Protein AF-A0A0Q9XUA7-F1 (afdb_monomer_lite)

Structure (mmCIF, N/CA/C/O backbone):
data_AF-A0A0Q9XUA7-F1
#
_entry.id   AF-A0A0Q9XUA7-F1
#
loop_
_atom_site.group_PDB
_atom_site.id
_atom_site.type_symbol
_atom_site.label_atom_id
_atom_site.label_alt_id
_atom_site.label_comp_id
_atom_site.label_asym_id
_atom_site.label_entity_id
_atom_site.label_seq_id
_atom_site.pdbx_PDB_ins_code
_atom_site.Cartn_x
_atom_site.Cartn_y
_atom_site.Cartn_z
_atom_site.occupancy
_atom_site.B_iso_or_equiv
_atom_site.auth_seq_id
_atom_site.auth_comp_id
_atom_site.auth_asym_id
_atom_site.auth_atom_id
_atom_site.pdbx_PDB_model_num
ATOM 1 N N . MET A 1 1 ? 14.802 5.240 -36.226 1.00 55.69 1 MET A N 1
ATOM 2 C CA . MET A 1 1 ? 13.819 5.003 -35.146 1.00 55.69 1 MET A CA 1
ATOM 3 C C . MET A 1 1 ? 14.593 4.827 -33.853 1.00 55.69 1 MET A C 1
ATOM 5 O O . MET A 1 1 ? 15.319 3.852 -33.729 1.00 55.69 1 MET A O 1
ATOM 9 N N . CYS A 1 2 ? 14.542 5.798 -32.946 1.00 45.75 2 CYS A N 1
ATOM 10 C CA . CYS A 1 2 ? 15.254 5.697 -31.673 1.00 45.75 2 CYS A CA 1
ATOM 11 C C . CYS A 1 2 ? 14.423 4.832 -30.712 1.00 45.75 2 CYS A C 1
ATOM 13 O O . CYS A 1 2 ? 13.274 5.196 -30.452 1.00 45.75 2 CYS A O 1
ATOM 15 N N . PRO A 1 3 ? 14.945 3.715 -30.176 1.00 63.91 3 PRO A N 1
ATOM 16 C CA . PRO A 1 3 ? 14.255 2.993 -29.121 1.00 63.91 3 PRO A CA 1
ATOM 17 C C . PRO A 1 3 ? 14.332 3.850 -27.854 1.00 63.91 3 PRO A C 1
ATOM 19 O O . PRO A 1 3 ? 15.409 4.068 -27.297 1.00 63.91 3 PRO A O 1
ATOM 22 N N . MET A 1 4 ? 13.195 4.385 -27.409 1.00 59.94 4 MET A N 1
ATOM 23 C CA . MET A 1 4 ? 13.087 5.033 -26.102 1.00 59.94 4 MET A CA 1
ATOM 24 C C . MET A 1 4 ? 13.274 3.970 -25.027 1.00 59.94 4 MET A C 1
ATOM 26 O O . MET A 1 4 ? 12.329 3.314 -24.596 1.00 59.94 4 MET A O 1
ATOM 30 N N . SER A 1 5 ? 14.527 3.784 -24.618 1.00 60.81 5 SER A N 1
ATOM 31 C CA . SER A 1 5 ? 14.886 2.992 -23.453 1.00 60.81 5 SER A CA 1
ATOM 32 C C . SER A 1 5 ? 14.282 3.681 -22.229 1.00 60.81 5 SER A C 1
ATOM 34 O O . SER A 1 5 ? 14.789 4.697 -21.744 1.00 60.81 5 SER A O 1
ATOM 36 N N . LYS A 1 6 ? 13.126 3.177 -21.790 1.00 58.97 6 LYS A N 1
ATOM 37 C CA . LYS A 1 6 ? 12.425 3.623 -20.588 1.00 58.97 6 LYS A CA 1
ATOM 38 C C . LYS A 1 6 ? 13.302 3.230 -19.401 1.00 58.97 6 LYS A C 1
ATOM 40 O O . LYS A 1 6 ? 13.330 2.082 -18.968 1.00 58.97 6 LYS A O 1
ATOM 45 N N . LYS A 1 7 ? 14.124 4.176 -18.944 1.00 53.66 7 LYS A N 1
ATOM 46 C CA . LYS A 1 7 ? 14.940 4.012 -17.743 1.00 53.66 7 LYS A CA 1
ATOM 47 C C . LYS A 1 7 ? 14.008 4.108 -16.546 1.00 53.66 7 LYS A C 1
ATOM 49 O O . LYS A 1 7 ? 13.695 5.198 -16.071 1.00 53.66 7 LYS A O 1
ATOM 54 N N . ASN A 1 8 ? 13.555 2.951 -16.085 1.00 55.25 8 ASN A N 1
ATOM 55 C CA . ASN A 1 8 ? 12.778 2.808 -14.865 1.00 55.25 8 ASN A CA 1
ATOM 56 C C . ASN A 1 8 ? 13.722 3.066 -13.683 1.00 55.25 8 ASN A C 1
ATOM 58 O O . ASN A 1 8 ? 14.228 2.132 -13.062 1.00 55.25 8 ASN A O 1
ATOM 62 N N . ASN A 1 9 ? 13.986 4.337 -13.374 1.00 47.59 9 ASN A N 1
ATOM 63 C CA . ASN A 1 9 ? 14.585 4.746 -12.104 1.00 47.59 9 ASN A CA 1
ATOM 64 C C . ASN A 1 9 ? 13.521 4.586 -11.009 1.00 47.59 9 ASN A C 1
ATOM 66 O O . ASN A 1 9 ? 13.048 5.557 -10.427 1.00 47.59 9 ASN A O 1
ATOM 70 N N . GLY A 1 10 ? 13.059 3.350 -10.805 1.00 54.50 10 GLY A N 1
ATOM 71 C CA . GLY A 1 10 ? 12.094 3.038 -9.767 1.00 54.50 10 GLY A CA 1
ATOM 72 C C . GLY A 1 10 ? 12.708 3.414 -8.430 1.00 54.50 10 GLY A C 1
ATOM 73 O O . GLY A 1 10 ? 13.831 2.991 -8.146 1.00 54.50 10 GLY A O 1
ATOM 74 N N . LYS A 1 11 ? 11.988 4.208 -7.626 1.00 57.62 11 LYS A N 1
ATOM 75 C CA . LYS A 1 11 ? 12.292 4.409 -6.204 1.00 57.62 11 LYS A CA 1
ATOM 76 C C . LYS A 1 11 ? 12.569 3.031 -5.607 1.00 57.62 11 LYS A C 1
ATOM 78 O O . LYS A 1 11 ? 11.662 2.215 -5.439 1.00 57.62 11 LYS A O 1
ATOM 83 N N . ARG A 1 12 ? 13.846 2.723 -5.370 1.00 65.56 12 ARG A N 1
ATOM 84 C CA . ARG A 1 12 ? 14.242 1.465 -4.748 1.00 65.56 12 ARG A CA 1
ATOM 85 C C . ARG A 1 12 ? 13.937 1.606 -3.269 1.00 65.56 12 ARG A C 1
ATOM 87 O O . ARG A 1 12 ? 14.780 2.035 -2.497 1.00 65.56 12 ARG A O 1
ATOM 94 N N . TYR A 1 13 ? 12.704 1.279 -2.894 1.00 70.81 13 TYR A N 1
ATOM 95 C CA . TYR A 1 13 ? 12.361 1.075 -1.494 1.00 70.81 13 TYR A CA 1
ATOM 96 C C . TYR A 1 13 ? 13.227 -0.059 -0.965 1.00 70.81 13 TYR A C 1
ATOM 98 O O . TYR A 1 13 ? 13.283 -1.117 -1.607 1.00 70.81 13 TYR A O 1
ATOM 106 N N . ASN A 1 14 ? 13.902 0.178 0.156 1.00 82.00 14 ASN A N 1
ATOM 107 C CA . ASN A 1 14 ? 14.722 -0.840 0.791 1.00 82.00 14 ASN A CA 1
ATOM 108 C C . ASN A 1 14 ? 13.833 -2.001 1.262 1.00 82.00 14 ASN A C 1
ATOM 110 O O . ASN A 1 14 ? 12.670 -1.773 1.598 1.00 82.00 14 ASN A O 1
ATOM 114 N N . ASP A 1 15 ? 14.344 -3.232 1.254 1.00 82.75 15 ASP A N 1
ATOM 115 C CA . ASP A 1 15 ? 13.541 -4.411 1.622 1.00 82.75 15 ASP A CA 1
ATOM 116 C C . ASP A 1 15 ? 12.986 -4.285 3.049 1.00 82.75 15 ASP A C 1
ATOM 118 O O . ASP A 1 15 ? 11.809 -4.555 3.278 1.00 82.75 15 ASP A O 1
ATOM 122 N N . ASP A 1 16 ? 13.791 -3.734 3.962 1.00 86.38 16 ASP A N 1
ATOM 123 C CA . ASP A 1 16 ? 13.410 -3.436 5.347 1.00 86.38 16 ASP A CA 1
ATOM 124 C C . ASP A 1 16 ? 12.194 -2.507 5.434 1.00 86.38 16 ASP A C 1
ATOM 126 O O . ASP A 1 16 ? 11.274 -2.743 6.212 1.00 86.38 16 ASP A O 1
ATOM 130 N N . PHE A 1 17 ? 12.146 -1.478 4.584 1.00 86.19 17 PHE A N 1
ATOM 131 C CA . PHE A 1 17 ? 11.023 -0.544 4.548 1.00 86.19 17 PHE A CA 1
ATOM 132 C C . PHE A 1 17 ? 9.750 -1.225 4.042 1.00 86.19 17 PHE A C 1
ATOM 134 O O . PHE A 1 17 ? 8.669 -1.024 4.585 1.00 86.19 17 PHE A O 1
ATOM 141 N N . ARG A 1 18 ? 9.866 -2.080 3.021 1.00 86.31 18 ARG A N 1
ATOM 142 C CA . ARG A 1 18 ? 8.710 -2.822 2.500 1.00 86.31 18 ARG A CA 1
ATOM 143 C C . ARG A 1 18 ? 8.177 -3.806 3.536 1.00 86.31 18 ARG A C 1
ATOM 145 O O . ARG A 1 18 ? 6.965 -3.913 3.687 1.00 86.31 18 ARG A O 1
ATOM 152 N N . LYS A 1 19 ? 9.072 -4.482 4.263 1.00 88.50 19 LYS A N 1
ATOM 153 C CA . LYS A 1 19 ? 8.712 -5.370 5.373 1.00 88.50 19 LYS A CA 1
ATOM 154 C C . LYS A 1 19 ? 8.011 -4.620 6.493 1.00 88.50 19 LYS A C 1
ATOM 156 O O . LYS A 1 19 ? 6.979 -5.097 6.933 1.00 88.50 19 LYS A O 1
ATOM 161 N N . MET A 1 20 ? 8.508 -3.446 6.888 1.00 91.88 20 MET A N 1
ATOM 162 C CA . MET A 1 20 ? 7.848 -2.598 7.888 1.00 91.88 20 MET A CA 1
ATOM 163 C C . MET A 1 20 ? 6.394 -2.297 7.498 1.00 91.88 20 MET A C 1
ATOM 165 O O . MET A 1 20 ? 5.493 -2.456 8.311 1.00 91.88 20 MET A O 1
ATOM 169 N N . ILE A 1 21 ? 6.146 -1.912 6.244 1.00 90.75 21 ILE A N 1
ATOM 170 C CA . ILE A 1 21 ? 4.791 -1.600 5.765 1.00 90.75 21 ILE A CA 1
ATOM 171 C C . ILE A 1 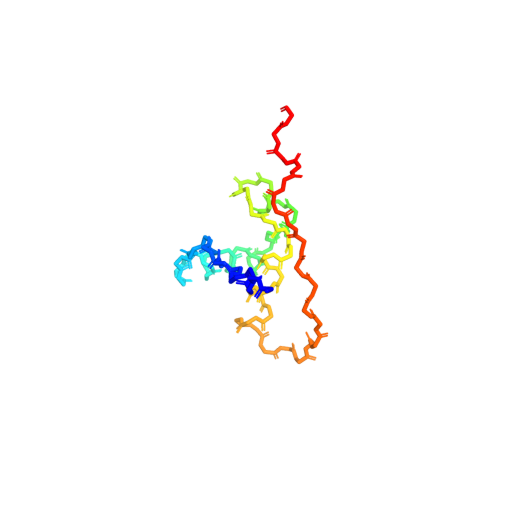21 ? 3.888 -2.843 5.760 1.00 90.75 21 ILE A C 1
ATOM 173 O O . ILE A 1 21 ? 2.717 -2.759 6.124 1.00 90.75 21 ILE A O 1
ATOM 177 N N . VAL A 1 22 ? 4.424 -4.005 5.378 1.00 89.00 22 VAL A N 1
ATOM 178 C CA . VAL A 1 22 ? 3.685 -5.276 5.433 1.00 89.00 22 VAL A CA 1
ATOM 179 C C . VAL A 1 22 ? 3.396 -5.691 6.879 1.00 89.00 22 VAL A C 1
ATOM 181 O O . VAL A 1 22 ? 2.285 -6.119 7.172 1.00 89.00 22 VAL A O 1
ATOM 184 N N . ASP A 1 23 ? 4.345 -5.514 7.794 1.00 91.56 23 ASP A N 1
ATOM 185 C CA . ASP A 1 23 ? 4.190 -5.816 9.221 1.00 91.56 23 ASP A CA 1
ATOM 186 C C . ASP A 1 23 ? 3.113 -4.941 9.883 1.00 91.56 23 ASP A C 1
ATOM 188 O O . ASP A 1 23 ? 2.242 -5.446 10.594 1.00 91.56 23 ASP A O 1
ATOM 192 N N . LEU A 1 24 ? 3.082 -3.646 9.553 1.00 91.12 24 LEU A N 1
ATOM 193 C CA . LEU A 1 24 ? 2.010 -2.741 9.974 1.00 91.12 24 LEU A CA 1
ATOM 194 C C . LEU A 1 24 ? 0.646 -3.198 9.446 1.00 91.12 24 LEU A C 1
ATOM 196 O O . LEU A 1 24 ? -0.333 -3.221 10.191 1.00 91.12 24 LEU A O 1
ATOM 200 N N . TYR A 1 25 ? 0.579 -3.624 8.181 1.00 90.00 25 TYR A N 1
ATOM 201 C CA . TYR A 1 25 ? -0.648 -4.188 7.620 1.00 90.00 25 TYR A CA 1
ATOM 202 C C . TYR A 1 25 ? -1.109 -5.438 8.390 1.00 90.00 25 TYR A C 1
ATOM 204 O O . TYR A 1 25 ? -2.282 -5.550 8.745 1.00 90.00 25 TYR A O 1
ATOM 212 N N . HIS A 1 26 ? -0.188 -6.345 8.732 1.00 87.50 26 HIS A N 1
ATOM 213 C CA . HIS A 1 26 ? -0.487 -7.513 9.570 1.00 87.50 26 HIS A CA 1
ATOM 214 C C . HIS A 1 26 ? -0.884 -7.146 11.009 1.00 87.50 26 HIS A C 1
ATOM 216 O O . HIS A 1 26 ? -1.655 -7.879 11.627 1.00 87.50 26 HIS A O 1
ATOM 222 N N . SER A 1 27 ? -0.414 -6.007 11.521 1.00 91.06 27 SER A N 1
ATOM 223 C CA . SER A 1 27 ? -0.776 -5.468 12.839 1.00 91.06 27 SER A CA 1
ATOM 224 C C . SER A 1 27 ? -2.187 -4.864 12.888 1.00 91.06 27 SER A C 1
ATOM 226 O O . SER A 1 27 ? -2.676 -4.540 13.969 1.00 91.06 27 SER A O 1
ATOM 228 N N . GLY A 1 28 ? -2.860 -4.728 11.739 1.00 88.06 28 GLY A N 1
ATOM 229 C CA . GLY A 1 28 ? -4.217 -4.188 11.623 1.00 88.06 28 GLY A CA 1
ATOM 230 C C . GLY A 1 28 ? -4.298 -2.810 10.962 1.00 88.06 28 GLY A C 1
ATOM 231 O O . GLY A 1 28 ? -5.397 -2.263 10.843 1.00 88.06 28 GLY A O 1
ATOM 232 N N . SER A 1 29 ? -3.178 -2.245 10.501 1.00 89.25 29 SER A N 1
ATOM 233 C CA . SER A 1 29 ? -3.196 -1.003 9.725 1.00 89.25 29 SER A CA 1
ATOM 234 C C . SER A 1 29 ? -3.799 -1.236 8.340 1.00 89.25 29 SER A C 1
ATOM 236 O O . SER A 1 29 ? -3.486 -2.196 7.638 1.00 89.25 29 SER A O 1
ATOM 238 N N . SER A 1 30 ? -4.665 -0.321 7.911 1.00 88.69 30 SER A N 1
ATOM 239 C CA . SER A 1 30 ? -5.269 -0.386 6.579 1.00 88.69 30 SER A CA 1
ATOM 240 C C . SER A 1 30 ? -4.316 0.153 5.515 1.00 88.69 30 SER A C 1
ATOM 242 O O . SER A 1 30 ? -3.604 1.127 5.743 1.00 88.69 30 SER A O 1
ATOM 244 N N . VAL A 1 31 ? -4.364 -0.411 4.305 1.00 86.81 31 VAL A N 1
ATOM 245 C CA . VAL A 1 31 ? -3.531 0.040 3.173 1.00 86.81 31 VAL A CA 1
ATOM 246 C C . VAL A 1 31 ? -3.710 1.535 2.880 1.00 86.81 31 VAL A C 1
ATOM 248 O O . VAL A 1 31 ? -2.733 2.215 2.591 1.00 86.81 31 VAL A O 1
ATOM 251 N N . LYS A 1 32 ? -4.930 2.064 3.033 1.00 86.94 32 LYS A N 1
ATOM 252 C CA . LYS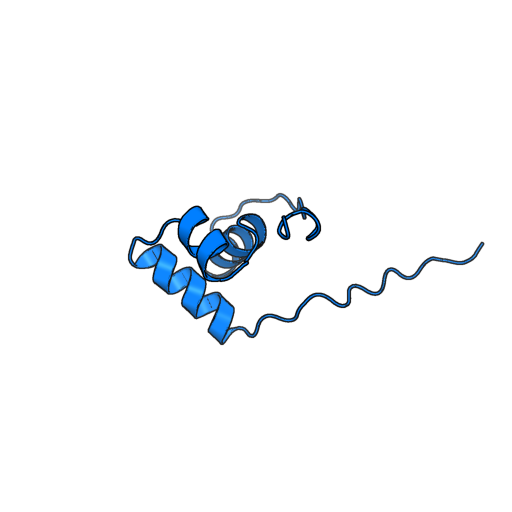 A 1 32 ? -5.241 3.495 2.872 1.00 86.94 32 LYS A CA 1
ATOM 253 C C . LYS A 1 32 ? -4.506 4.386 3.873 1.00 86.94 32 LYS A C 1
ATOM 255 O O . LYS A 1 32 ? -4.043 5.461 3.513 1.00 86.94 32 LYS A O 1
ATOM 260 N N . ASP A 1 33 ? -4.415 3.926 5.116 1.00 88.81 33 ASP A N 1
ATOM 261 C CA . ASP A 1 33 ? -3.769 4.646 6.212 1.00 88.81 33 ASP A CA 1
ATOM 262 C C . ASP A 1 33 ? -2.254 4.682 5.988 1.00 88.81 33 ASP A C 1
ATOM 264 O O . ASP A 1 33 ? -1.653 5.747 5.907 1.00 88.81 33 ASP A O 1
ATOM 268 N N . LEU A 1 34 ? -1.670 3.519 5.680 1.00 88.56 34 LEU A N 1
ATOM 269 C CA . LEU A 1 34 ? -0.260 3.388 5.309 1.00 88.56 34 LEU A CA 1
ATOM 270 C C . LEU A 1 34 ? 0.091 4.188 4.047 1.00 88.56 34 LEU A C 1
ATOM 272 O O . LEU A 1 34 ? 1.178 4.753 3.933 1.00 88.56 34 LEU A O 1
ATOM 276 N N . SER A 1 35 ? -0.833 4.244 3.091 1.00 86.31 35 SER A N 1
ATOM 277 C CA . SER A 1 35 ? -0.673 5.017 1.866 1.00 86.31 35 SER A CA 1
ATOM 278 C C . SER A 1 35 ? -0.628 6.518 2.144 1.00 86.31 35 SER A C 1
ATOM 280 O O . SER A 1 35 ? 0.267 7.200 1.642 1.00 86.31 35 SER A O 1
ATOM 282 N N . SER A 1 36 ? -1.543 7.010 2.981 1.00 84.56 36 SER A N 1
ATOM 283 C CA . SER A 1 36 ? -1.637 8.421 3.359 1.00 84.56 36 SER A CA 1
ATOM 284 C C . SER A 1 36 ? -0.503 8.869 4.288 1.00 84.56 36 SER A C 1
ATOM 286 O O . SER A 1 36 ? 0.046 9.946 4.083 1.00 84.56 36 SER A O 1
ATOM 288 N N . GLU A 1 37 ? -0.136 8.060 5.285 1.00 87.56 37 GLU A N 1
ATOM 289 C CA . GLU A 1 37 ? 0.893 8.376 6.291 1.00 87.56 37 GLU A CA 1
ATOM 290 C C . GLU A 1 37 ? 2.300 8.379 5.674 1.00 87.56 37 GLU A C 1
ATOM 292 O O . GLU A 1 37 ? 3.089 9.303 5.868 1.00 87.56 37 GLU A O 1
ATOM 297 N N . TYR A 1 38 ? 2.617 7.354 4.876 1.00 85.88 38 TYR A N 1
ATOM 298 C CA . TYR A 1 38 ? 3.960 7.168 4.321 1.00 85.88 38 TYR A CA 1
ATOM 299 C C . TYR A 1 38 ? 4.099 7.664 2.873 1.00 85.88 38 TYR A C 1
ATOM 301 O O . TYR A 1 38 ? 5.179 7.553 2.283 1.00 85.88 38 TYR A O 1
ATOM 309 N N . GLY A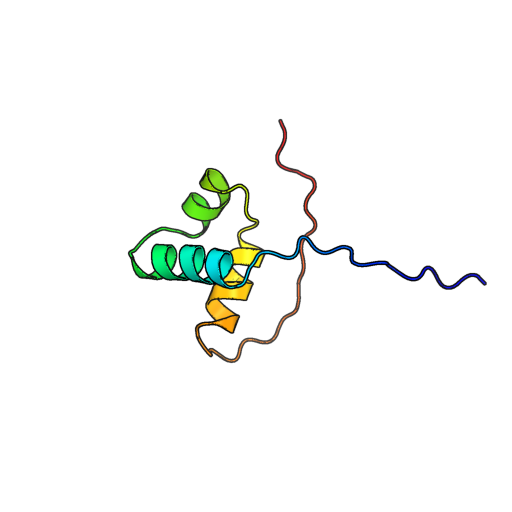 1 39 ? 3.025 8.186 2.270 1.00 82.81 39 GLY A N 1
ATOM 310 C CA . GLY A 1 39 ? 3.014 8.649 0.877 1.00 82.81 39 GLY A CA 1
ATOM 311 C C . GLY A 1 39 ? 3.306 7.529 -0.127 1.00 82.81 39 GLY A C 1
ATOM 312 O O . GLY A 1 39 ? 3.972 7.738 -1.147 1.00 82.81 39 GLY A O 1
ATOM 313 N N . ILE A 1 40 ? 2.881 6.307 0.188 1.00 82.06 40 ILE A N 1
ATOM 314 C CA . ILE A 1 40 ? 3.120 5.116 -0.630 1.00 82.06 40 ILE A CA 1
ATOM 315 C C . ILE A 1 40 ? 1.853 4.835 -1.419 1.00 82.06 40 ILE A C 1
ATOM 317 O O . ILE A 1 40 ? 0.766 4.874 -0.868 1.00 82.06 40 ILE A O 1
ATOM 321 N N . SER A 1 41 ? 1.955 4.507 -2.704 1.00 83.38 41 SER A N 1
ATOM 322 C CA . SER A 1 41 ? 0.760 4.103 -3.448 1.00 83.38 41 SER A CA 1
ATOM 323 C C . SER A 1 41 ? 0.205 2.795 -2.883 1.00 83.38 41 SER A C 1
ATOM 325 O O . SER A 1 41 ? 0.962 1.838 -2.700 1.00 83.38 41 SER A O 1
ATOM 327 N N . GLU A 1 42 ? -1.111 2.725 -2.678 1.00 84.50 42 GLU A N 1
ATOM 328 C CA . GLU A 1 42 ? -1.806 1.507 -2.247 1.00 84.50 42 GLU A CA 1
ATOM 329 C C . GLU A 1 42 ? -1.380 0.294 -3.087 1.00 84.50 42 GLU A C 1
ATOM 331 O O . GLU A 1 42 ? -1.100 -0.776 -2.555 1.00 84.50 42 GLU A O 1
ATOM 336 N N . VAL A 1 43 ? -1.202 0.485 -4.397 1.00 83.25 43 VAL A N 1
ATOM 337 C CA . VAL A 1 43 ? -0.748 -0.560 -5.326 1.00 83.25 43 VAL A CA 1
ATOM 338 C C . VAL A 1 43 ? 0.648 -1.085 -4.981 1.00 83.25 43 VAL A C 1
ATOM 340 O O . VAL A 1 43 ? 0.888 -2.288 -5.062 1.00 83.25 43 VAL A O 1
ATOM 343 N N . SER A 1 44 ? 1.566 -0.217 -4.547 1.00 83.88 44 SER A N 1
ATOM 344 C CA .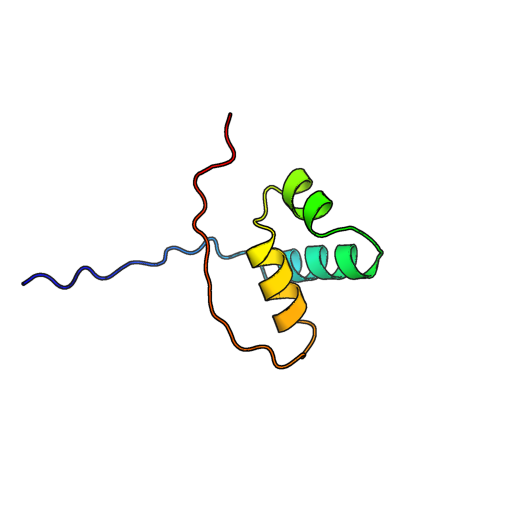 SER A 1 44 ? 2.895 -0.645 -4.084 1.00 83.88 44 SER A CA 1
ATOM 345 C C . SER A 1 44 ? 2.803 -1.461 -2.796 1.00 83.88 44 SER A C 1
ATOM 347 O O . SER A 1 44 ? 3.480 -2.479 -2.677 1.00 83.88 44 SER A O 1
ATOM 349 N N . ILE A 1 45 ? 1.931 -1.053 -1.871 1.00 87.19 45 ILE A N 1
ATOM 350 C CA . ILE A 1 45 ? 1.687 -1.767 -0.614 1.00 87.19 45 ILE A CA 1
ATOM 351 C C . ILE A 1 45 ? 1.115 -3.157 -0.905 1.00 87.19 45 ILE A C 1
ATOM 353 O O . ILE A 1 45 ? 1.677 -4.150 -0.450 1.00 87.19 45 ILE A O 1
ATOM 357 N N . TYR A 1 46 ? 0.076 -3.258 -1.741 1.00 86.25 46 TYR A N 1
ATOM 358 C CA . TYR A 1 46 ? -0.482 -4.544 -2.171 1.00 86.25 46 TYR A CA 1
ATOM 359 C C . TYR A 1 46 ? 0.550 -5.416 -2.893 1.00 86.25 46 TYR A C 1
ATOM 361 O O . TYR A 1 46 ? 0.607 -6.621 -2.653 1.00 86.25 46 TYR A O 1
ATOM 369 N N . ALA A 1 47 ? 1.399 -4.830 -3.744 1.00 84.50 47 ALA A N 1
ATOM 370 C CA . ALA A 1 47 ? 2.474 -5.560 -4.408 1.00 84.50 47 ALA A CA 1
ATOM 371 C C . ALA A 1 47 ? 3.489 -6.129 -3.405 1.00 84.50 47 ALA A C 1
ATOM 373 O O . ALA A 1 47 ? 3.998 -7.229 -3.611 1.00 84.50 47 ALA A O 1
ATOM 374 N N . TRP A 1 48 ? 3.785 -5.415 -2.315 1.00 87.50 48 TRP A N 1
ATOM 375 C CA . TRP A 1 48 ? 4.649 -5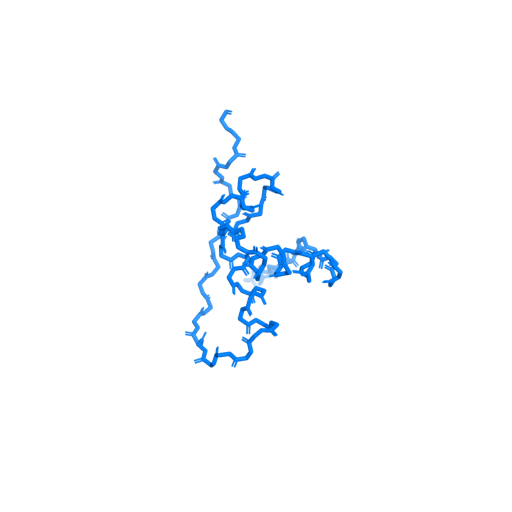.928 -1.253 1.00 87.50 48 TRP A CA 1
ATOM 376 C C . TRP A 1 48 ? 3.941 -6.997 -0.433 1.00 87.50 48 TRP A C 1
ATOM 378 O O . TRP A 1 48 ? 4.507 -8.072 -0.286 1.00 87.50 48 TRP A O 1
ATOM 388 N N . ILE A 1 49 ? 2.695 -6.779 -0.007 1.00 86.00 49 ILE A N 1
ATOM 389 C CA . ILE A 1 49 ? 1.908 -7.793 0.710 1.00 86.00 49 ILE A CA 1
ATOM 390 C C . ILE A 1 49 ? 1.869 -9.096 -0.097 1.00 86.00 49 ILE A C 1
ATOM 392 O O . ILE A 1 49 ? 2.208 -10.134 0.446 1.00 86.00 49 ILE A O 1
ATOM 396 N N . LYS A 1 50 ? 1.589 -9.051 -1.407 1.00 81.06 50 LYS A N 1
ATOM 397 C CA . LYS A 1 50 ? 1.623 -10.232 -2.296 1.00 81.06 50 LYS A CA 1
ATOM 398 C C . LYS A 1 50 ? 3.019 -10.846 -2.476 1.00 81.06 50 LYS A C 1
ATOM 400 O O . LYS A 1 50 ? 3.154 -12.036 -2.734 1.00 81.06 50 LYS A O 1
ATOM 405 N N . LYS A 1 51 ? 4.081 -10.040 -2.412 1.00 81.12 51 LYS A N 1
ATOM 406 C CA . LYS A 1 51 ? 5.465 -10.523 -2.553 1.00 81.12 51 LYS A CA 1
ATOM 407 C C . LYS A 1 51 ? 5.969 -11.193 -1.272 1.00 81.12 51 LYS A C 1
ATOM 409 O O . LYS A 1 51 ? 6.750 -12.134 -1.354 1.00 81.12 51 LYS A O 1
ATOM 414 N N . PHE A 1 52 ? 5.549 -10.690 -0.113 1.00 80.56 52 PHE A N 1
ATOM 415 C CA . PHE A 1 52 ? 5.900 -11.210 1.210 1.00 80.56 52 PHE A CA 1
ATOM 416 C C . PHE A 1 52 ? 4.893 -12.253 1.724 1.00 80.56 52 PHE A C 1
ATOM 418 O O . PHE A 1 52 ? 5.239 -13.050 2.591 1.00 80.56 52 PHE A O 1
ATOM 425 N N . SER A 1 53 ? 3.689 -12.298 1.153 1.00 73.19 53 SER A N 1
ATOM 426 C CA . SER A 1 53 ? 2.649 -13.296 1.394 1.00 73.19 53 SER A CA 1
ATOM 427 C C . SER A 1 53 ? 2.321 -13.993 0.067 1.00 73.19 53 SER A C 1
ATOM 429 O O . SER A 1 53 ? 1.671 -13.389 -0.787 1.00 73.19 53 SER A O 1
ATOM 431 N N . PRO A 1 54 ? 2.803 -15.229 -0.158 1.00 59.38 54 PRO A N 1
ATOM 432 C CA . PRO A 1 54 ? 2.646 -15.930 -1.426 1.00 59.38 54 PRO A CA 1
ATOM 433 C C . PRO A 1 54 ? 1.178 -16.316 -1.643 1.00 59.38 54 PRO A C 1
ATOM 435 O O . PRO A 1 54 ? 0.727 -17.376 -1.220 1.00 59.38 54 PRO A O 1
ATOM 438 N N . ILE A 1 55 ? 0.428 -15.441 -2.306 1.00 53.62 55 ILE A N 1
ATOM 439 C CA . ILE A 1 55 ? -0.904 -15.732 -2.833 1.00 53.62 55 ILE A CA 1
ATOM 440 C C . ILE A 1 55 ? -0.817 -15.441 -4.331 1.00 53.62 55 ILE A C 1
ATOM 442 O O . ILE A 1 55 ? -0.627 -14.292 -4.734 1.00 53.62 55 ILE A O 1
ATOM 446 N N . GLU A 1 56 ? -0.849 -16.500 -5.140 1.00 47.78 56 GLU A N 1
ATOM 447 C CA . GLU A 1 56 ? -0.695 -16.484 -6.599 1.00 47.78 56 GLU A CA 1
ATOM 448 C C . GLU A 1 56 ? -1.754 -15.599 -7.266 1.00 47.78 56 GLU A C 1
ATOM 450 O O . GLU A 1 56 ? -2.841 -16.053 -7.604 1.00 47.78 56 GLU A O 1
ATOM 455 N N . LEU A 1 57 ? -1.475 -14.307 -7.428 1.00 49.03 57 LEU A N 1
ATOM 456 C CA . LEU A 1 57 ? -2.385 -13.381 -8.098 1.00 49.03 57 LEU A CA 1
ATOM 457 C C . LEU A 1 57 ? -1.594 -12.497 -9.057 1.00 49.03 57 LEU A C 1
ATOM 459 O O . LEU A 1 57 ? -1.199 -11.372 -8.725 1.00 49.03 57 LEU A O 1
ATOM 463 N N . GLU A 1 58 ? -1.374 -13.097 -10.230 1.00 46.16 58 GLU A N 1
ATOM 464 C CA . GLU A 1 58 ? -1.286 -12.482 -11.556 1.00 46.16 58 GLU A CA 1
ATOM 465 C C . GLU A 1 58 ? -2.115 -11.189 -11.607 1.00 46.16 58 GLU A C 1
ATOM 467 O O . GLU A 1 58 ? -3.321 -11.215 -11.401 1.00 46.16 58 GLU A O 1
ATOM 472 N N . ASP A 1 59 ? -1.452 -10.040 -11.732 1.00 44.72 59 ASP A N 1
ATOM 473 C CA . ASP A 1 59 ? -1.792 -8.998 -12.710 1.00 44.72 59 ASP A CA 1
ATOM 474 C C . ASP A 1 59 ? -0.979 -7.728 -12.413 1.00 44.72 59 ASP A C 1
ATOM 476 O O . ASP A 1 59 ? -1.030 -7.135 -11.329 1.00 44.72 59 ASP A O 1
ATOM 480 N N . GLY A 1 60 ? -0.150 -7.362 -13.387 1.00 56.31 60 GLY A N 1
ATOM 481 C CA . GLY A 1 60 ? 0.863 -6.318 -13.308 1.00 56.31 60 GLY A CA 1
ATOM 482 C C . GLY A 1 60 ? 0.351 -4.935 -13.698 1.00 56.31 60 GLY A C 1
ATOM 483 O O . GLY A 1 60 ? 0.909 -4.319 -14.604 1.00 56.31 60 GLY A O 1
ATOM 484 N N . SER A 1 61 ? -0.648 -4.404 -12.999 1.00 43.94 61 SER A N 1
ATOM 485 C CA . SER A 1 61 ? -1.155 -3.054 -13.274 1.00 43.94 61 SER A CA 1
ATOM 486 C C . SER A 1 61 ? -0.487 -2.003 -12.374 1.00 43.94 61 SER A C 1
ATOM 488 O O . SER A 1 61 ? -0.878 -1.769 -11.234 1.00 43.94 61 SER A O 1
ATOM 490 N N . SER A 1 62 ? 0.578 -1.378 -12.894 1.00 41.75 62 SER A N 1
ATOM 491 C CA . SER A 1 62 ? 1.279 -0.243 -12.271 1.00 41.75 62 SER A CA 1
ATOM 492 C C . SER A 1 62 ? 0.551 1.072 -12.560 1.00 41.75 62 SER A C 1
ATOM 494 O O . SER A 1 62 ? 0.521 1.511 -13.707 1.00 41.75 62 SER A O 1
ATOM 496 N N . VAL A 1 63 ? 0.027 1.736 -11.527 1.00 47.91 63 VAL A N 1
ATOM 497 C CA . VAL A 1 63 ? -0.425 3.137 -11.605 1.00 47.91 63 VAL A CA 1
ATOM 498 C C . VAL A 1 63 ? 0.700 4.080 -11.174 1.00 47.91 63 VAL A C 1
ATOM 500 O O . VAL A 1 63 ? 1.432 3.822 -10.217 1.00 47.91 63 VAL A O 1
ATOM 503 N N . THR A 1 64 ? 0.887 5.134 -11.962 1.00 44.62 64 THR A N 1
ATOM 504 C CA . THR A 1 64 ? 1.998 6.091 -11.912 1.00 44.62 64 THR A CA 1
ATOM 505 C C . THR A 1 64 ? 1.853 7.123 -10.784 1.00 44.62 64 THR A C 1
ATOM 507 O O . THR A 1 64 ? 0.732 7.509 -10.465 1.00 44.62 64 THR A O 1
ATOM 510 N N . PRO A 1 65 ? 2.965 7.616 -10.204 1.00 49.81 65 PRO A N 1
ATOM 511 C CA . PRO A 1 65 ? 2.954 8.578 -9.106 1.00 49.81 65 PRO A CA 1
ATOM 512 C C . PRO A 1 65 ? 2.915 10.022 -9.635 1.00 49.81 65 PRO A C 1
ATOM 514 O O . PRO A 1 65 ? 3.961 10.646 -9.776 1.00 49.81 65 PRO A O 1
ATOM 517 N N . ASP A 1 66 ? 1.729 10.538 -9.940 1.00 44.34 66 ASP A N 1
ATOM 518 C CA . ASP A 1 66 ? 1.492 11.973 -10.163 1.00 44.34 66 ASP A CA 1
ATOM 519 C C . ASP A 1 66 ? 0.017 12.270 -9.855 1.00 44.34 66 ASP A C 1
ATOM 521 O O . ASP A 1 66 ? -0.820 12.215 -10.743 1.00 44.34 66 ASP A O 1
ATOM 525 N N . ASP A 1 67 ? -0.321 12.443 -8.572 1.00 47.38 67 ASP A N 1
ATOM 526 C CA . ASP A 1 67 ? -1.619 13.034 -8.175 1.00 47.38 67 ASP A CA 1
ATOM 527 C C . ASP A 1 67 ? -1.624 13.582 -6.733 1.00 47.38 67 ASP A C 1
ATOM 529 O O . ASP A 1 67 ? -2.446 14.418 -6.380 1.00 47.38 67 ASP A O 1
ATOM 533 N N . TYR A 1 68 ? -0.678 13.182 -5.873 1.00 49.94 68 TYR A N 1
ATOM 534 C CA . TYR A 1 68 ? -0.692 13.585 -4.461 1.00 49.94 68 TYR A CA 1
ATOM 535 C C . TYR A 1 68 ? 0.253 14.753 -4.148 1.00 49.94 68 TYR A C 1
ATOM 537 O O . TYR A 1 68 ? 1.263 14.602 -3.466 1.00 49.94 68 TYR A O 1
ATOM 545 N N . SER A 1 69 ? -0.076 15.936 -4.664 1.00 51.25 69 SER A N 1
ATOM 546 C CA . SER A 1 69 ? 0.353 17.208 -4.070 1.00 51.25 69 SER A CA 1
ATOM 547 C C . SER A 1 69 ? -0.644 18.297 -4.473 1.00 51.25 69 SER A C 1
ATOM 549 O O . SER A 1 69 ? -0.426 19.016 -5.447 1.00 51.25 69 SER A O 1
ATOM 551 N N . ARG A 1 70 ? -1.764 18.375 -3.746 1.00 43.56 70 ARG A N 1
ATOM 552 C CA . ARG A 1 70 ? -2.684 19.519 -3.779 1.00 43.56 70 ARG A CA 1
ATOM 553 C C . ARG A 1 70 ? -2.364 20.496 -2.656 1.00 43.56 70 ARG A C 1
ATOM 555 O O . ARG A 1 70 ? -1.981 20.013 -1.571 1.00 43.56 70 ARG A O 1
#

Radius of gyration: 14.18 Å; chains: 1; bounding box: 20×36×48 Å

pLDDT: mean 71.65, std 17.56, range [41.75, 91.88]

Sequence (70 aa):
MCPMSKKNNGKRYNDDFRKMIVDLYHSGSSVKDLSSEYGISEVSIYAWIKKFSPIELEDGSSVTPDDYSR

Organism: NCBI:txid217031

Foldseek 3Di:
DDPPPPPCPDPPDDLVNLVVLLVVVVVVDDLVNSCVVVVNPSVSNVVSNCVVPPDDDDDDDDDDPDDPDD

InterPro domains:
  IPR002514 Transposase IS3/IS911family [PF01527] (11-53)
  IPR009057 Homedomain-like superfamily [SSF46689] (10-54)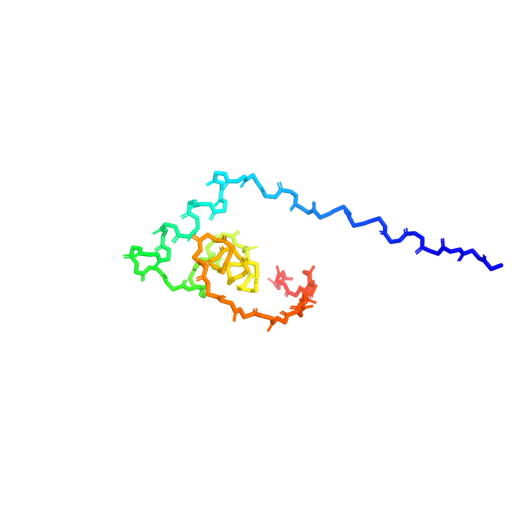
  IPR036388 Winged helix-like DNA-binding domain superfamily [G3DSA:1.10.10.10] (8-54)

Secondary structure (DSSP, 8-state):
--------------HHHHHHHHHHHHTT--HHHHHHHHT--HHHHHHHHHHHTT----------S-S---